Protein AF-A0A9D3UEA6-F1 (afdb_monomer)

Sequence (168 aa):
MWVQDHFKPRPNDIFLASFLKSGTTWLKALIFATVNRTCYGFADHPLLTMGPHYCFPFLDAHLQEKDRSHFDLDRFPSPRLLSMHIPYILLPNSTTDHQSCRFVYIYRDPKDVLVSKWLFLNKLRPKDLPPISIEEAFELFCQRIRLCGPHGPIGLARVLHTASTAIT

Mean predicted aligned error: 9.24 Å

Structure (mmCIF, N/CA/C/O backbone):
data_AF-A0A9D3UEA6-F1
#
_entry.id   AF-A0A9D3UEA6-F1
#
loop_
_atom_site.group_PDB
_atom_site.id
_atom_site.type_symbol
_atom_site.label_atom_id
_atom_site.label_alt_id
_atom_site.label_comp_id
_atom_site.label_asym_id
_atom_site.label_entity_id
_atom_site.label_seq_id
_atom_site.pdbx_PDB_ins_code
_atom_site.Cartn_x
_atom_site.Cartn_y
_atom_site.Cartn_z
_atom_site.occupancy
_atom_site.B_iso_or_equiv
_atom_site.auth_seq_id
_atom_site.auth_comp_id
_atom_site.auth_asym_id
_atom_site.auth_atom_id
_atom_site.pdbx_PDB_model_num
ATOM 1 N N . MET A 1 1 ? -19.486 -6.171 -9.404 1.00 64.50 1 MET A N 1
ATOM 2 C CA . MET A 1 1 ? -18.721 -5.367 -8.410 1.00 64.50 1 MET A CA 1
ATOM 3 C C . MET A 1 1 ? -17.618 -4.676 -9.189 1.00 64.50 1 MET A C 1
ATOM 5 O O . MET A 1 1 ? -16.917 -5.378 -9.894 1.00 64.50 1 MET A O 1
ATOM 9 N N . TRP A 1 2 ? -17.473 -3.343 -9.108 1.00 70.75 2 TRP A N 1
ATOM 10 C CA . TRP A 1 2 ? -16.764 -2.523 -10.117 1.00 70.75 2 TRP A CA 1
ATOM 11 C C . TRP A 1 2 ? -15.445 -3.112 -10.641 1.00 70.75 2 TRP A C 1
ATOM 13 O O . TRP A 1 2 ? -15.252 -3.162 -11.851 1.00 70.75 2 TRP A O 1
ATOM 23 N N . VAL A 1 3 ? -14.590 -3.612 -9.742 1.00 74.94 3 VAL A N 1
ATOM 24 C CA . VAL A 1 3 ? -13.297 -4.218 -10.088 1.00 74.94 3 VAL A CA 1
ATOM 25 C C . VAL A 1 3 ? -13.456 -5.413 -11.038 1.00 74.94 3 VAL A C 1
ATOM 27 O O . VAL A 1 3 ? -12.744 -5.469 -12.026 1.00 74.94 3 VAL A O 1
ATOM 30 N N . GLN A 1 4 ? -14.414 -6.318 -10.821 1.00 75.38 4 GLN A N 1
ATOM 31 C CA . GLN A 1 4 ? -14.660 -7.454 -11.727 1.00 75.38 4 GLN A CA 1
ATOM 32 C C . GLN A 1 4 ? -15.122 -7.016 -13.121 1.00 75.38 4 GLN A C 1
ATOM 34 O O . GLN A 1 4 ? -14.749 -7.637 -14.111 1.00 75.38 4 GLN A O 1
ATOM 39 N N . ASP A 1 5 ? -15.913 -5.946 -13.184 1.00 75.19 5 ASP A N 1
ATOM 40 C CA . ASP A 1 5 ? -16.616 -5.547 -14.404 1.00 75.19 5 ASP A CA 1
ATOM 41 C C . ASP A 1 5 ? -15.797 -4.557 -15.264 1.00 75.19 5 ASP A C 1
ATOM 43 O O . ASP A 1 5 ? -16.001 -4.474 -16.473 1.00 75.19 5 ASP A O 1
ATOM 47 N N . HIS A 1 6 ? -14.872 -3.796 -14.659 1.00 77.75 6 HIS A N 1
ATOM 48 C CA . HIS A 1 6 ? -14.184 -2.673 -15.320 1.00 77.75 6 HIS A CA 1
ATOM 49 C C . HIS A 1 6 ? -12.654 -2.753 -15.285 1.00 77.75 6 HIS A C 1
ATOM 51 O O . HIS A 1 6 ? -12.000 -2.125 -16.120 1.00 77.75 6 HIS A O 1
ATOM 57 N N . PHE A 1 7 ? -12.053 -3.491 -14.345 1.00 82.62 7 PHE A N 1
ATOM 58 C CA . PHE A 1 7 ? -10.596 -3.578 -14.275 1.00 82.62 7 PHE A CA 1
ATOM 59 C C . PHE A 1 7 ? -10.062 -4.500 -15.375 1.00 82.62 7 PHE A C 1
ATOM 61 O O . PHE A 1 7 ? -10.410 -5.677 -15.450 1.00 82.62 7 PHE A O 1
ATOM 68 N N . LYS A 1 8 ? -9.173 -3.962 -16.214 1.00 84.94 8 LYS A N 1
ATOM 69 C CA . LYS A 1 8 ? -8.469 -4.718 -17.252 1.00 84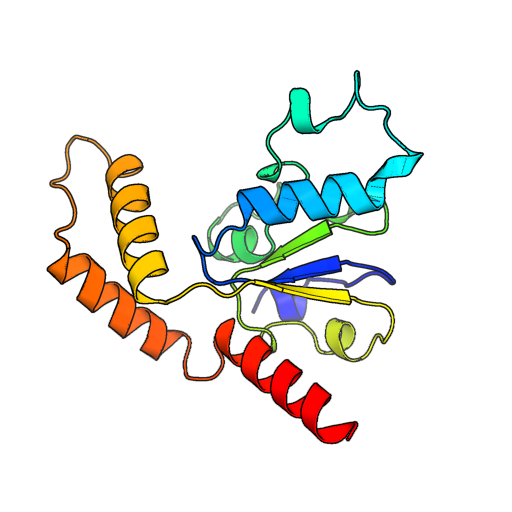.94 8 LYS A CA 1
ATOM 70 C C . LYS A 1 8 ? -7.013 -4.937 -16.824 1.00 84.94 8 LYS A C 1
ATOM 72 O O . LYS A 1 8 ? -6.241 -3.968 -16.830 1.00 84.94 8 LYS A O 1
ATOM 77 N N . PRO A 1 9 ? -6.620 -6.164 -16.439 1.00 84.88 9 PRO A N 1
ATOM 78 C CA . PRO A 1 9 ? -5.227 -6.463 -16.131 1.00 84.88 9 PRO A CA 1
ATOM 79 C C . PRO A 1 9 ? -4.361 -6.352 -17.391 1.00 84.88 9 PRO A C 1
ATOM 81 O O . PRO A 1 9 ? -4.811 -6.656 -18.497 1.00 84.88 9 PRO A O 1
ATOM 84 N N . ARG A 1 10 ? -3.113 -5.913 -17.225 1.00 88.00 10 ARG A N 1
ATOM 85 C CA . ARG A 1 10 ? -2.088 -5.914 -18.275 1.00 88.00 10 ARG A CA 1
ATOM 86 C C . ARG A 1 10 ? -1.050 -6.995 -17.967 1.00 88.00 10 ARG A C 1
ATOM 88 O O . ARG A 1 10 ? -0.796 -7.287 -16.795 1.00 88.00 10 ARG A O 1
ATOM 95 N N . PRO A 1 11 ? -0.395 -7.563 -18.993 1.00 86.25 11 PRO A N 1
ATOM 96 C CA . PRO A 1 11 ? 0.731 -8.453 -18.766 1.00 86.25 11 PRO A CA 1
ATOM 97 C C . PRO A 1 11 ? 1.819 -7.772 -17.929 1.00 86.25 11 PRO A C 1
ATOM 99 O O . PRO A 1 11 ? 2.144 -6.610 -18.162 1.00 86.25 11 PRO A O 1
ATOM 102 N N . ASN A 1 12 ? 2.409 -8.508 -16.985 1.00 88.25 12 ASN A N 1
ATOM 103 C CA . ASN A 1 12 ? 3.414 -8.025 -16.031 1.00 88.25 12 ASN A CA 1
ATOM 104 C C . ASN A 1 12 ? 2.924 -7.035 -14.967 1.00 88.25 12 ASN A C 1
ATOM 106 O O . ASN A 1 12 ? 3.766 -6.508 -14.242 1.00 88.25 12 ASN A O 1
ATOM 110 N N . ASP A 1 13 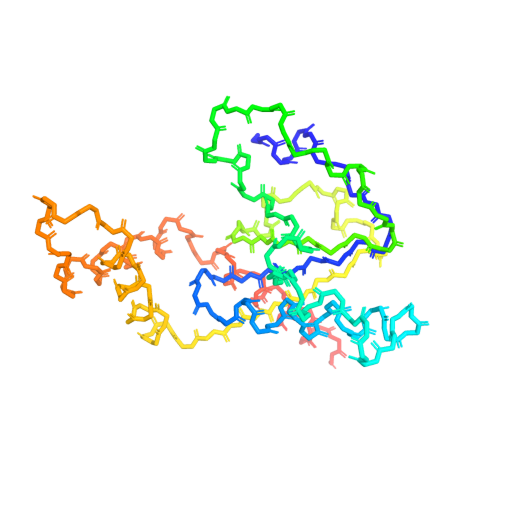? 1.618 -6.806 -14.810 1.00 90.44 13 ASP A N 1
ATOM 111 C CA . ASP A 1 13 ? 1.126 -6.063 -13.648 1.00 90.44 13 ASP A CA 1
ATOM 112 C C . ASP A 1 13 ? 1.571 -6.738 -12.342 1.00 90.44 13 ASP A C 1
ATOM 114 O O . ASP A 1 13 ? 1.539 -7.967 -12.203 1.00 90.44 13 ASP A O 1
ATOM 118 N N . ILE A 1 14 ? 1.991 -5.917 -11.379 1.00 92.00 14 ILE A N 1
ATOM 119 C CA . ILE A 1 14 ? 2.441 -6.361 -10.061 1.00 92.00 14 ILE A CA 1
ATOM 120 C C . ILE A 1 14 ? 1.452 -5.848 -9.022 1.00 92.00 14 ILE A C 1
ATOM 122 O O . ILE A 1 14 ? 1.328 -4.643 -8.801 1.00 92.00 14 ILE A O 1
ATOM 126 N N . PHE A 1 15 ? 0.776 -6.772 -8.351 1.00 90.94 15 PHE A N 1
ATOM 127 C CA . PHE A 1 15 ? -0.210 -6.486 -7.320 1.00 90.94 15 PHE A CA 1
ATOM 128 C C . PHE A 1 15 ? 0.408 -6.656 -5.938 1.00 90.94 15 PHE A C 1
ATOM 130 O O . PHE A 1 15 ? 0.805 -7.755 -5.559 1.00 90.94 15 PHE A O 1
ATOM 137 N N . LEU A 1 16 ? 0.435 -5.584 -5.153 1.00 91.94 16 LEU A N 1
ATOM 138 C CA . LEU A 1 16 ? 0.700 -5.637 -3.724 1.00 91.94 16 LEU A CA 1
ATOM 139 C C . LEU A 1 16 ? -0.619 -5.803 -2.966 1.00 91.94 16 LEU A C 1
ATOM 141 O O . LEU A 1 16 ? -1.372 -4.846 -2.772 1.00 91.94 16 LEU A O 1
ATOM 145 N N . ALA A 1 17 ? -0.867 -7.021 -2.510 1.00 90.12 17 ALA A N 1
ATOM 146 C CA . ALA A 1 17 ? -2.000 -7.369 -1.676 1.00 90.12 17 ALA A CA 1
ATOM 147 C C . ALA A 1 17 ? -1.606 -7.334 -0.197 1.00 90.12 17 ALA A C 1
ATOM 149 O O . ALA A 1 17 ? -0.551 -7.831 0.202 1.00 90.12 17 ALA A O 1
ATOM 150 N N . SER A 1 18 ? -2.452 -6.759 0.649 1.00 87.44 18 SER A N 1
ATOM 151 C CA . SER A 1 18 ? -2.236 -6.827 2.095 1.00 87.44 18 SER A CA 1
ATOM 152 C C . SER A 1 18 ? -3.513 -6.548 2.864 1.00 87.44 18 SER A C 1
ATOM 154 O O . SER A 1 18 ? -4.470 -6.007 2.324 1.00 87.44 18 SER A O 1
ATOM 156 N N . PHE A 1 19 ? -3.499 -6.789 4.170 1.00 83.00 19 PHE A N 1
ATOM 157 C CA . PHE A 1 19 ? -4.429 -6.094 5.056 1.00 83.00 19 PHE A CA 1
ATOM 158 C C . PHE A 1 19 ? -3.910 -4.672 5.351 1.00 83.00 19 PHE A C 1
ATOM 160 O O . PHE A 1 19 ? -2.691 -4.447 5.403 1.00 83.00 19 PHE A O 1
ATOM 167 N N . LEU A 1 20 ? -4.806 -3.699 5.543 1.00 81.94 20 LEU A N 1
ATOM 168 C CA . LEU A 1 20 ? -4.430 -2.315 5.862 1.00 81.94 20 LEU A CA 1
ATOM 169 C C . LEU A 1 20 ? -3.550 -2.269 7.124 1.00 81.94 20 LEU A C 1
ATOM 171 O O . LEU A 1 20 ? -3.852 -2.925 8.111 1.00 81.94 20 LEU A O 1
ATOM 175 N N . LYS A 1 21 ? -2.492 -1.448 7.107 1.00 86.56 21 LYS A N 1
ATOM 176 C CA . LYS A 1 21 ? -1.495 -1.297 8.194 1.00 86.56 21 LYS A CA 1
ATOM 177 C C . LYS A 1 21 ? -0.527 -2.471 8.405 1.00 86.56 21 LYS A C 1
ATOM 179 O O . LYS A 1 21 ? 0.234 -2.460 9.368 1.00 86.56 21 LYS A O 1
ATOM 184 N N . SER A 1 22 ? -0.433 -3.393 7.450 1.00 87.38 22 SER A N 1
ATOM 185 C CA . SER A 1 22 ? 0.551 -4.493 7.490 1.00 87.38 22 SER A CA 1
ATOM 186 C C . SER A 1 22 ? 1.951 -4.115 6.975 1.00 87.38 22 SER A C 1
ATOM 188 O O . SER A 1 22 ? 2.742 -4.997 6.685 1.00 87.38 22 SER A O 1
ATOM 190 N N . GLY A 1 23 ? 2.275 -2.822 6.830 1.00 84.25 23 GLY A N 1
ATOM 191 C CA . GLY A 1 23 ? 3.584 -2.368 6.321 1.00 84.25 23 GLY A CA 1
ATOM 192 C C . GLY A 1 23 ? 3.620 -1.985 4.835 1.00 84.25 23 GLY A C 1
ATOM 193 O O . GLY A 1 23 ? 4.691 -1.920 4.237 1.00 84.25 23 GLY A O 1
ATOM 194 N N . THR A 1 24 ? 2.469 -1.682 4.227 1.00 87.88 24 THR A N 1
ATOM 195 C CA . THR A 1 24 ? 2.375 -1.354 2.793 1.00 87.88 24 THR A CA 1
ATOM 196 C C . THR A 1 24 ? 3.250 -0.198 2.347 1.00 87.88 24 THR A C 1
ATOM 198 O O . THR A 1 24 ? 3.787 -0.263 1.255 1.00 87.88 24 THR A O 1
ATOM 201 N N . THR A 1 25 ? 3.404 0.865 3.137 1.00 90.94 25 THR A N 1
ATOM 202 C CA . THR A 1 25 ? 4.203 2.032 2.725 1.00 90.94 25 THR A CA 1
ATOM 203 C C . THR A 1 25 ? 5.659 1.649 2.472 1.00 90.94 25 THR A C 1
ATOM 205 O O . THR A 1 25 ? 6.227 2.032 1.453 1.00 90.94 25 THR A O 1
ATOM 208 N N . TRP A 1 26 ? 6.232 0.840 3.365 1.00 92.44 26 TRP A N 1
ATOM 209 C CA . TRP A 1 26 ? 7.606 0.367 3.240 1.00 92.44 26 TRP A CA 1
ATOM 210 C C . TRP A 1 26 ? 7.757 -0.596 2.061 1.00 92.44 26 TRP A C 1
ATOM 212 O O . TRP A 1 26 ? 8.631 -0.413 1.219 1.00 92.44 26 TRP A O 1
ATOM 222 N N . LEU A 1 27 ? 6.846 -1.563 1.928 1.00 93.56 27 LEU A N 1
ATOM 223 C CA . LEU A 1 27 ? 6.925 -2.528 0.835 1.00 93.56 27 LEU A CA 1
ATOM 224 C C . LEU A 1 27 ? 6.650 -1.899 -0.545 1.00 93.56 27 LEU A C 1
ATOM 226 O O . LEU A 1 27 ? 7.306 -2.264 -1.515 1.00 93.56 27 LEU A O 1
ATOM 230 N N . LYS A 1 28 ? 5.760 -0.901 -0.639 1.00 92.94 28 LYS A N 1
ATOM 231 C CA . LYS A 1 28 ? 5.572 -0.088 -1.855 1.00 92.94 28 LYS A CA 1
ATOM 232 C C . LYS A 1 28 ? 6.881 0.577 -2.277 1.00 92.94 28 LYS A C 1
ATOM 234 O O . LYS A 1 28 ? 7.257 0.490 -3.441 1.00 92.94 28 LYS A O 1
ATOM 239 N N . ALA A 1 29 ? 7.590 1.199 -1.334 1.00 93.12 29 ALA A N 1
ATOM 240 C CA . ALA A 1 29 ? 8.877 1.835 -1.606 1.00 93.12 29 ALA A CA 1
ATOM 241 C C . ALA A 1 29 ? 9.907 0.825 -2.139 1.00 93.12 29 ALA A C 1
ATOM 243 O O . ALA A 1 29 ? 10.529 1.069 -3.171 1.00 93.12 29 ALA A O 1
ATOM 244 N N . LEU A 1 30 ? 10.032 -0.333 -1.483 1.00 93.88 30 LEU A N 1
ATOM 245 C CA . LEU A 1 30 ? 10.968 -1.383 -1.891 1.00 93.88 30 LEU A CA 1
ATOM 246 C C . LEU A 1 30 ? 10.661 -1.946 -3.279 1.00 93.88 30 LEU A C 1
ATOM 248 O O . LEU A 1 30 ? 11.570 -2.077 -4.098 1.00 93.88 30 LEU A O 1
ATOM 252 N N . ILE A 1 31 ? 9.394 -2.258 -3.562 1.00 94.00 31 ILE A N 1
ATOM 253 C CA . ILE A 1 31 ? 8.993 -2.770 -4.876 1.00 94.00 31 ILE A CA 1
ATOM 254 C C . ILE A 1 31 ? 9.252 -1.705 -5.947 1.00 94.00 31 ILE A C 1
ATOM 256 O O . ILE A 1 31 ? 9.856 -2.023 -6.969 1.00 94.00 31 ILE A O 1
ATOM 260 N N . PHE A 1 32 ? 8.859 -0.447 -5.710 1.00 93.06 32 PHE A N 1
ATOM 261 C CA . PHE A 1 32 ? 9.084 0.640 -6.668 1.00 93.06 32 PHE A CA 1
ATOM 262 C C . PHE A 1 32 ? 10.570 0.812 -6.991 1.00 93.06 32 PHE A C 1
ATOM 264 O O . PHE A 1 32 ? 10.938 0.839 -8.165 1.00 93.06 32 PHE A O 1
ATOM 271 N N . ALA A 1 33 ? 11.413 0.891 -5.958 1.00 93.06 33 ALA A N 1
ATOM 272 C CA . ALA A 1 33 ? 12.853 1.049 -6.115 1.00 93.06 33 ALA A CA 1
ATOM 273 C C . ALA A 1 33 ? 13.478 -0.154 -6.833 1.00 93.06 33 ALA A C 1
ATOM 275 O O . ALA A 1 33 ? 14.333 0.018 -7.691 1.00 93.06 33 ALA A O 1
ATOM 276 N N . THR A 1 34 ? 13.017 -1.373 -6.540 1.00 93.25 34 THR A N 1
ATOM 277 C CA . THR A 1 34 ? 13.537 -2.593 -7.176 1.00 93.25 34 THR A CA 1
ATOM 278 C C . THR A 1 34 ? 13.187 -2.653 -8.660 1.00 93.25 34 THR A C 1
ATOM 280 O O . THR A 1 34 ? 14.051 -2.954 -9.483 1.00 93.25 34 THR A O 1
ATOM 283 N N . VAL A 1 35 ? 11.934 -2.353 -9.013 1.00 92.25 35 VAL A N 1
ATOM 284 C CA . VAL A 1 35 ? 11.450 -2.395 -10.402 1.00 92.25 35 VAL A CA 1
ATOM 285 C C . VAL A 1 35 ? 12.092 -1.295 -11.246 1.00 92.25 35 VAL A C 1
ATOM 287 O O . VAL A 1 35 ? 12.432 -1.537 -12.398 1.00 92.25 35 VAL A O 1
ATOM 290 N N . ASN A 1 36 ? 12.320 -0.115 -10.665 1.00 91.62 36 ASN A N 1
ATOM 291 C CA . ASN A 1 36 ? 12.858 1.046 -11.377 1.00 91.62 36 ASN A CA 1
ATOM 292 C C . ASN A 1 36 ? 14.350 1.304 -11.109 1.00 91.62 36 ASN A C 1
ATOM 294 O O . ASN A 1 36 ? 14.850 2.384 -11.423 1.00 91.62 36 ASN A O 1
ATOM 298 N N . ARG A 1 37 ? 15.084 0.327 -10.559 1.00 91.50 37 ARG A N 1
ATOM 299 C CA . ARG A 1 37 ? 16.496 0.482 -10.149 1.00 91.50 37 ARG A CA 1
ATOM 300 C C . ARG A 1 37 ? 17.446 0.895 -11.277 1.00 91.50 37 ARG A C 1
ATOM 302 O O . ARG A 1 37 ? 18.512 1.428 -11.011 1.00 91.50 37 ARG A O 1
ATOM 309 N N . THR A 1 38 ? 17.090 0.592 -12.526 1.00 92.75 38 THR A N 1
ATOM 310 C CA . THR A 1 38 ? 17.856 0.976 -13.723 1.00 92.75 38 THR A CA 1
ATOM 311 C C . THR A 1 38 ? 17.344 2.266 -14.361 1.00 92.75 38 THR A C 1
ATOM 313 O O . THR A 1 38 ? 17.999 2.800 -15.247 1.00 92.75 38 THR A O 1
ATOM 316 N N . CYS A 1 39 ? 16.170 2.746 -13.946 1.00 90.25 39 CYS A N 1
ATOM 317 C CA . CYS A 1 39 ? 15.520 3.932 -14.499 1.00 90.25 39 CYS A CA 1
ATOM 318 C C . CYS A 1 39 ? 15.895 5.202 -13.729 1.00 90.25 39 CYS A C 1
ATOM 320 O O . CYS A 1 39 ? 15.913 6.281 -14.311 1.00 90.25 39 CYS A O 1
ATOM 322 N N . TYR A 1 40 ? 16.182 5.077 -12.429 1.00 91.19 40 TYR A N 1
ATOM 323 C CA . TYR A 1 40 ? 16.493 6.204 -11.552 1.00 91.19 40 TYR A CA 1
ATOM 324 C C . TYR A 1 40 ? 17.787 5.958 -10.777 1.00 91.19 40 TYR A C 1
ATOM 326 O O . TYR A 1 40 ? 17.992 4.879 -10.220 1.00 91.19 40 TYR A O 1
ATOM 334 N N . GLY A 1 41 ? 18.641 6.980 -10.706 1.00 90.62 41 GLY A N 1
ATOM 335 C CA . GLY A 1 41 ? 19.783 7.002 -9.793 1.00 90.62 41 GLY A CA 1
ATOM 336 C C . GLY A 1 41 ? 19.357 7.296 -8.352 1.00 90.62 41 GLY A C 1
ATOM 337 O O . GLY A 1 41 ? 18.229 7.713 -8.098 1.00 90.62 41 GLY A O 1
ATOM 338 N N . PHE A 1 42 ? 20.273 7.118 -7.397 1.00 88.56 42 PHE A N 1
ATOM 339 C CA . PHE A 1 42 ? 19.991 7.373 -5.978 1.00 88.56 42 PHE A CA 1
ATOM 340 C C . PHE A 1 42 ? 19.650 8.839 -5.675 1.00 88.56 42 PHE A C 1
ATOM 342 O O . PHE A 1 42 ? 18.790 9.079 -4.837 1.00 88.56 42 PHE A O 1
ATOM 349 N N . ALA A 1 43 ? 20.305 9.799 -6.337 1.00 90.62 43 ALA A N 1
ATOM 350 C CA . ALA A 1 43 ? 20.126 11.229 -6.068 1.00 90.62 43 ALA A CA 1
ATOM 351 C C . ALA A 1 43 ? 18.784 11.783 -6.581 1.00 90.62 43 ALA A C 1
ATOM 353 O O . ALA A 1 43 ? 18.198 12.650 -5.941 1.00 90.62 43 ALA A O 1
ATOM 354 N N . ASP A 1 44 ? 18.270 11.224 -7.680 1.00 89.56 44 ASP A N 1
ATOM 355 C CA . ASP A 1 44 ? 17.082 11.727 -8.385 1.00 89.56 44 ASP A CA 1
ATOM 356 C C . ASP A 1 44 ? 15.891 10.763 -8.271 1.00 89.56 44 ASP A C 1
ATOM 358 O O . ASP A 1 44 ? 14.978 10.749 -9.100 1.00 89.56 44 ASP A O 1
ATOM 362 N N . HIS A 1 45 ? 15.908 9.894 -7.257 1.00 91.56 45 HIS A N 1
ATOM 363 C CA . HIS A 1 45 ? 14.899 8.855 -7.120 1.00 91.56 45 HIS A CA 1
ATOM 364 C C . HIS A 1 45 ? 13.535 9.456 -6.723 1.00 91.56 45 HIS A C 1
ATOM 366 O O . HIS A 1 45 ? 13.456 10.147 -5.704 1.00 91.56 45 HIS A O 1
ATOM 372 N N . PRO A 1 46 ? 12.423 9.129 -7.417 1.00 90.62 46 PRO A N 1
ATOM 373 C CA . PRO A 1 46 ? 11.105 9.719 -7.144 1.00 90.62 46 PRO A CA 1
ATOM 374 C C . PRO A 1 46 ? 10.614 9.576 -5.697 1.00 90.62 46 PRO A C 1
ATOM 376 O O . PRO A 1 46 ? 9.866 10.414 -5.208 1.00 90.62 46 PRO A O 1
ATOM 379 N N . LEU A 1 47 ? 11.057 8.537 -4.983 1.00 91.62 47 LEU A N 1
ATOM 380 C CA . LEU A 1 47 ? 10.706 8.327 -3.570 1.00 91.62 47 LEU A CA 1
ATOM 381 C C . LEU A 1 47 ? 11.304 9.364 -2.602 1.00 91.62 47 LEU A C 1
ATOM 383 O O . LEU A 1 47 ? 10.914 9.381 -1.437 1.00 91.62 47 LEU A O 1
ATOM 387 N N . LEU A 1 48 ? 12.246 10.198 -3.054 1.00 91.06 48 LEU A N 1
ATOM 388 C CA . LEU A 1 48 ? 12.800 11.298 -2.258 1.00 91.06 48 LEU A CA 1
ATOM 389 C C . LEU A 1 48 ? 11.865 12.512 -2.221 1.00 91.06 48 LEU A C 1
ATOM 391 O O . LEU A 1 48 ? 11.866 13.256 -1.244 1.00 91.06 48 LEU A O 1
ATOM 395 N N . THR A 1 49 ? 11.061 12.707 -3.268 1.00 89.38 49 THR A N 1
ATOM 396 C CA . THR A 1 49 ? 10.163 13.863 -3.416 1.00 89.38 49 THR A CA 1
ATOM 397 C C . THR A 1 49 ? 8.690 13.480 -3.300 1.00 89.38 49 THR A C 1
ATOM 399 O O . THR A 1 49 ? 7.876 14.282 -2.843 1.00 89.38 49 THR A O 1
ATOM 402 N N . MET A 1 50 ? 8.331 12.249 -3.672 1.00 88.12 50 MET A N 1
ATOM 403 C CA . MET A 1 50 ? 6.963 11.744 -3.665 1.00 88.12 50 MET A CA 1
ATOM 404 C C . MET A 1 50 ? 6.815 10.542 -2.735 1.00 88.12 50 MET A C 1
ATOM 406 O O . MET A 1 50 ? 7.625 9.618 -2.715 1.00 88.12 50 MET A O 1
ATOM 410 N N . GLY A 1 51 ? 5.713 10.513 -1.984 1.00 85.50 51 GLY A N 1
ATOM 411 C CA . GLY A 1 51 ? 5.386 9.366 -1.144 1.00 85.50 51 GLY A CA 1
ATOM 412 C C . GLY A 1 51 ? 5.125 8.095 -1.977 1.00 85.50 51 GLY A C 1
ATOM 413 O O . GLY A 1 51 ? 4.473 8.183 -3.021 1.00 85.50 51 GLY A O 1
ATOM 414 N N . PRO A 1 52 ? 5.487 6.889 -1.486 1.00 86.56 52 PRO A N 1
ATOM 415 C CA . PRO A 1 52 ? 5.275 5.619 -2.200 1.00 86.56 52 PRO A CA 1
ATOM 416 C C . PRO A 1 52 ? 3.814 5.334 -2.582 1.00 86.56 52 PRO A C 1
ATOM 418 O O . PRO A 1 52 ? 3.529 4.488 -3.425 1.00 86.56 52 PRO A O 1
ATOM 421 N N . HIS A 1 53 ? 2.868 6.017 -1.934 1.00 83.56 53 HIS A N 1
ATOM 422 C CA . HIS A 1 53 ? 1.441 5.915 -2.214 1.00 83.56 53 HIS A CA 1
ATOM 423 C C . HIS A 1 53 ? 1.053 6.504 -3.576 1.00 83.56 53 HIS A C 1
ATOM 425 O O . HIS A 1 53 ? 0.125 5.986 -4.183 1.00 83.56 53 HIS A O 1
ATOM 431 N N . TYR A 1 54 ? 1.769 7.518 -4.071 1.00 83.06 54 TYR A N 1
ATOM 432 C CA . TYR A 1 54 ? 1.498 8.120 -5.382 1.00 83.06 54 TYR A CA 1
ATOM 433 C C . TYR A 1 54 ? 1.991 7.246 -6.538 1.00 83.06 54 TYR A C 1
ATOM 435 O O . TYR A 1 54 ? 1.415 7.257 -7.619 1.00 83.06 54 TYR A O 1
ATOM 443 N N . CYS A 1 55 ? 3.026 6.442 -6.294 1.00 82.00 55 CYS A N 1
ATOM 444 C CA . CYS A 1 55 ? 3.572 5.506 -7.274 1.00 82.00 55 CYS A CA 1
ATOM 445 C C . CYS A 1 55 ? 2.778 4.189 -7.365 1.00 82.00 55 CYS A C 1
ATOM 447 O O . CYS A 1 55 ? 3.031 3.387 -8.257 1.00 82.00 55 CYS A O 1
ATOM 449 N N . PHE A 1 56 ? 1.859 3.953 -6.423 1.00 84.25 56 PHE A N 1
ATOM 450 C CA . PHE A 1 56 ? 1.046 2.742 -6.317 1.00 84.25 56 PHE A CA 1
ATOM 451 C C . PHE A 1 56 ? -0.436 3.110 -6.250 1.00 84.25 56 PHE A C 1
ATOM 453 O O . PHE A 1 56 ? -0.962 3.254 -5.132 1.00 84.25 56 PHE A O 1
ATOM 460 N N . PRO A 1 57 ? -1.128 3.223 -7.398 1.00 84.38 57 PRO A N 1
ATOM 461 C CA . PRO A 1 57 ? -2.575 3.351 -7.404 1.00 84.38 57 PRO A CA 1
ATOM 462 C C . PRO A 1 57 ? -3.222 2.243 -6.563 1.00 84.38 57 PRO A C 1
ATOM 464 O O . PRO A 1 57 ? -2.775 1.088 -6.516 1.00 84.38 57 PRO A O 1
ATOM 467 N N . PHE A 1 58 ? -4.254 2.638 -5.826 1.00 82.94 58 PHE A N 1
ATOM 468 C CA . PHE A 1 58 ? -4.957 1.768 -4.899 1.00 82.94 58 PHE A CA 1
ATOM 469 C C . PHE A 1 58 ? -6.270 1.317 -5.533 1.00 82.94 58 PHE A C 1
ATOM 471 O O . PHE A 1 58 ? -7.156 2.132 -5.783 1.00 82.94 58 PHE A O 1
ATOM 478 N N . LEU A 1 59 ? -6.385 0.020 -5.816 1.00 79.31 59 LEU A N 1
ATOM 479 C CA . LEU A 1 59 ? -7.517 -0.537 -6.553 1.00 79.31 59 LEU A CA 1
ATOM 480 C C . LEU A 1 59 ? -8.832 -0.337 -5.786 1.00 79.31 59 LEU A C 1
ATOM 482 O O . LEU A 1 59 ? -9.855 -0.002 -6.379 1.00 79.31 59 LEU A O 1
ATOM 486 N N . ASP A 1 60 ? -8.782 -0.432 -4.457 1.00 72.25 60 ASP A N 1
ATOM 487 C CA . ASP A 1 60 ? -9.962 -0.284 -3.609 1.00 72.25 60 ASP A CA 1
ATOM 488 C C . ASP A 1 60 ? -10.443 1.173 -3.470 1.00 72.25 60 ASP A C 1
ATOM 490 O O . ASP A 1 60 ? -11.526 1.387 -2.927 1.00 72.25 60 ASP A O 1
ATOM 494 N N . ALA A 1 61 ? -9.692 2.178 -3.949 1.00 64.12 61 ALA A N 1
ATOM 495 C CA . ALA A 1 61 ? -10.141 3.579 -3.917 1.00 64.12 61 ALA A CA 1
ATOM 496 C C . ALA A 1 61 ? -11.488 3.757 -4.649 1.00 64.12 61 ALA A C 1
ATOM 498 O O . ALA A 1 61 ? -12.373 4.469 -4.179 1.00 64.12 61 ALA A O 1
ATOM 499 N N . HIS A 1 62 ? -11.703 2.982 -5.717 1.00 59.31 62 HIS A N 1
ATOM 500 C CA . HIS A 1 62 ? -12.940 2.962 -6.505 1.00 59.31 62 HIS A CA 1
ATOM 501 C C . HIS A 1 62 ? -14.145 2.385 -5.746 1.00 59.31 62 HIS A C 1
ATOM 503 O O . HIS A 1 62 ? -15.284 2.546 -6.179 1.00 59.31 62 HIS A O 1
ATOM 509 N N . LEU A 1 63 ? -13.915 1.689 -4.627 1.00 57.75 63 LEU A N 1
ATOM 510 C CA . LEU A 1 63 ? -14.981 1.185 -3.759 1.00 57.75 63 LEU A CA 1
ATOM 511 C C . LEU A 1 63 ? -15.410 2.219 -2.708 1.00 57.75 63 LEU A C 1
ATOM 513 O O . LEU A 1 63 ? -16.472 2.051 -2.111 1.00 57.75 63 LEU A O 1
ATOM 517 N N . GLN A 1 64 ? -14.593 3.249 -2.454 1.00 50.94 64 GLN A N 1
ATOM 518 C CA . GLN A 1 64 ? -14.840 4.243 -1.404 1.00 50.94 64 GLN A CA 1
ATOM 519 C C . GLN A 1 64 ? -15.307 5.600 -1.939 1.00 50.94 64 GLN A C 1
ATOM 521 O O . GLN A 1 64 ? -16.083 6.270 -1.258 1.00 50.94 64 GLN A O 1
ATOM 526 N N . GLU A 1 65 ? -14.901 5.997 -3.146 1.00 48.16 65 GLU A N 1
ATOM 527 C CA . GLU A 1 65 ? -15.264 7.300 -3.709 1.00 48.16 65 GLU A CA 1
ATOM 528 C C . GLU A 1 65 ? -16.428 7.203 -4.707 1.00 48.16 65 GLU A C 1
ATOM 530 O O . GLU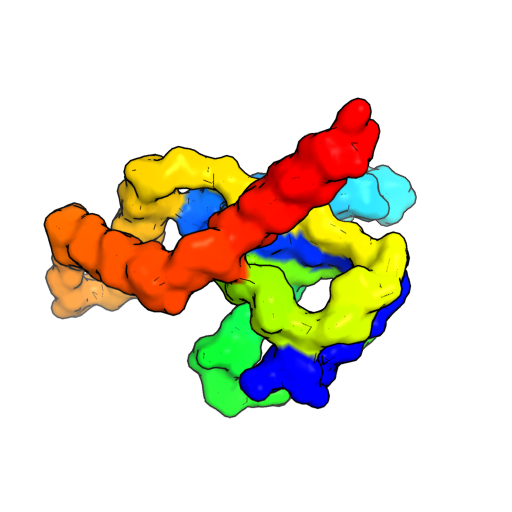 A 1 65 ? -16.445 6.386 -5.627 1.00 48.16 65 GLU A O 1
ATOM 535 N N . LYS A 1 66 ? -17.425 8.085 -4.538 1.00 43.53 66 LYS A N 1
ATOM 536 C CA . LYS A 1 66 ? -18.486 8.335 -5.533 1.00 43.53 66 LYS A CA 1
ATOM 537 C C . LYS A 1 66 ? -17.950 9.016 -6.799 1.00 43.53 66 LYS A C 1
ATOM 539 O O . LYS A 1 66 ? -18.684 9.096 -7.783 1.00 43.53 66 LYS A O 1
ATOM 544 N N . ASP A 1 67 ? -16.708 9.495 -6.777 1.00 42.84 67 ASP A N 1
ATOM 545 C CA . ASP A 1 67 ? -16.086 10.201 -7.887 1.00 42.84 67 ASP A CA 1
ATOM 546 C C . ASP A 1 67 ? -15.298 9.229 -8.775 1.00 42.84 67 ASP A C 1
ATOM 548 O O . ASP A 1 67 ? -14.164 8.838 -8.513 1.00 42.84 67 ASP A O 1
ATOM 552 N N . ARG A 1 68 ? -15.969 8.771 -9.830 1.00 51.56 68 ARG A N 1
ATOM 553 C CA . ARG A 1 68 ? -15.495 7.739 -10.764 1.00 51.56 68 ARG A CA 1
ATOM 554 C C . ARG A 1 68 ? -14.525 8.287 -11.821 1.00 51.56 68 ARG A C 1
ATOM 556 O O . ARG A 1 68 ? -14.232 7.583 -12.783 1.00 51.56 68 ARG A O 1
ATOM 563 N N . SER A 1 69 ? -14.097 9.544 -11.695 1.00 42.69 69 SER A N 1
ATOM 564 C CA . SER A 1 69 ? -13.512 10.314 -12.799 1.00 42.69 69 SER A CA 1
ATOM 565 C C . SER A 1 69 ? -11.985 10.477 -12.751 1.00 42.69 69 SER A C 1
ATOM 567 O O . SER A 1 69 ? -11.401 10.898 -13.747 1.00 42.69 69 SER A O 1
ATOM 569 N N . HIS A 1 70 ? -11.309 10.115 -11.650 1.00 47.69 70 HIS A N 1
ATOM 570 C CA . HIS A 1 70 ? -9.932 10.579 -11.410 1.00 47.69 70 HIS A CA 1
ATOM 571 C C . HIS A 1 70 ? -8.807 9.531 -11.397 1.00 47.69 70 HIS A C 1
ATOM 573 O O . HIS A 1 70 ? -7.639 9.923 -11.440 1.00 47.69 70 HIS A O 1
ATOM 579 N N . PHE A 1 71 ? -9.093 8.226 -11.399 1.00 61.19 71 PHE A N 1
ATOM 580 C CA . PHE A 1 71 ? -8.042 7.198 -11.405 1.00 61.19 71 PHE A CA 1
ATOM 581 C C . PHE A 1 71 ? -7.930 6.492 -12.754 1.00 61.19 71 PHE A C 1
ATOM 583 O O . PHE A 1 71 ? -8.304 5.334 -12.925 1.00 61.19 71 PHE A O 1
ATOM 590 N N . ASP A 1 72 ? -7.354 7.203 -13.720 1.00 72.00 72 ASP A N 1
ATOM 591 C CA . ASP A 1 72 ? -6.945 6.602 -14.982 1.00 72.00 72 ASP A CA 1
ATOM 592 C C . ASP A 1 72 ? -5.703 5.717 -14.764 1.00 72.00 72 ASP A C 1
ATOM 594 O O . ASP A 1 72 ? -4.552 6.165 -14.819 1.00 72.00 72 ASP A O 1
ATOM 598 N N . LEU A 1 73 ? -5.956 4.435 -14.476 1.00 77.75 73 LEU A N 1
ATOM 599 C CA . LEU A 1 73 ? -4.929 3.397 -14.368 1.00 77.75 73 LEU A CA 1
ATOM 600 C C . LEU A 1 73 ? -4.138 3.228 -15.670 1.00 77.75 73 LEU A C 1
ATOM 602 O O . LEU A 1 73 ? -3.061 2.619 -15.640 1.00 77.75 73 LEU A O 1
ATOM 606 N N . ASP A 1 74 ? -4.641 3.740 -16.799 1.00 79.56 74 ASP A N 1
ATOM 607 C CA . ASP A 1 74 ? -3.962 3.621 -18.076 1.00 79.56 74 ASP A CA 1
ATOM 608 C C . ASP A 1 74 ? -2.790 4.591 -18.236 1.00 79.56 74 ASP A C 1
ATOM 610 O O . ASP A 1 74 ? -1.878 4.286 -19.011 1.00 79.56 74 ASP A O 1
ATOM 614 N N . ARG A 1 75 ? -2.736 5.664 -17.432 1.00 83.81 75 ARG A N 1
ATOM 615 C CA . ARG A 1 75 ? -1.619 6.632 -17.400 1.00 83.81 75 ARG A CA 1
ATOM 616 C C . ARG A 1 75 ? -0.324 6.051 -16.841 1.00 83.81 75 ARG A C 1
ATOM 618 O O . ARG A 1 75 ? 0.742 6.620 -17.067 1.00 83.81 75 ARG A O 1
ATOM 625 N N . PHE A 1 76 ? -0.398 4.954 -16.089 1.00 84.75 76 PHE A N 1
ATOM 626 C CA . PHE A 1 76 ? 0.785 4.342 -15.494 1.00 84.75 76 PHE A CA 1
ATOM 627 C C . PHE A 1 76 ? 1.543 3.493 -16.528 1.00 84.75 76 PHE A C 1
ATOM 629 O O . PHE A 1 76 ? 0.920 2.694 -17.245 1.00 84.75 76 PHE A O 1
ATOM 636 N N . PRO A 1 77 ? 2.884 3.624 -16.598 1.00 86.19 77 PRO A N 1
ATOM 637 C CA . PRO A 1 77 ? 3.700 2.802 -17.479 1.00 86.19 77 PRO A CA 1
ATOM 638 C C . PRO A 1 77 ? 3.663 1.334 -17.039 1.00 86.19 77 PRO A C 1
ATOM 640 O O . PRO A 1 77 ? 3.425 1.020 -15.872 1.00 86.19 77 PRO A O 1
ATOM 643 N N . SER A 1 78 ? 3.900 0.427 -17.987 1.00 86.81 78 SER A N 1
ATOM 644 C CA . SER A 1 78 ? 4.013 -1.004 -17.690 1.00 86.81 78 SER A CA 1
ATOM 645 C C . SER A 1 78 ? 5.458 -1.356 -17.294 1.00 86.81 78 SER A C 1
ATOM 647 O O . SER A 1 78 ? 6.378 -0.839 -17.929 1.00 86.81 78 SER A O 1
ATOM 649 N N . PRO A 1 79 ? 5.684 -2.249 -16.310 1.00 89.88 79 PRO A N 1
ATOM 650 C CA . PRO A 1 79 ? 4.674 -2.935 -15.498 1.00 89.88 79 PRO A CA 1
ATOM 651 C C . PRO A 1 79 ? 3.997 -1.994 -14.491 1.00 89.88 79 PRO A C 1
ATOM 653 O O . PRO A 1 79 ? 4.675 -1.229 -13.802 1.00 89.88 79 PRO A O 1
ATOM 656 N N . ARG A 1 80 ? 2.663 -2.068 -14.368 1.00 91.25 80 ARG A N 1
ATOM 657 C CA . ARG A 1 80 ? 1.949 -1.239 -13.388 1.00 91.25 80 ARG A CA 1
ATOM 658 C C . ARG A 1 80 ? 2.129 -1.824 -11.996 1.00 91.25 80 ARG A C 1
ATOM 660 O O . ARG A 1 80 ? 2.006 -3.032 -11.790 1.00 91.25 80 ARG A O 1
ATOM 667 N N . LEU A 1 81 ? 2.381 -0.944 -11.034 1.00 92.38 81 LEU A N 1
ATOM 668 C CA . LEU A 1 81 ? 2.492 -1.296 -9.626 1.00 92.38 81 LEU A CA 1
ATOM 669 C C . LEU A 1 81 ? 1.179 -0.954 -8.926 1.00 92.38 81 LEU A C 1
ATOM 671 O O . LEU A 1 81 ? 0.880 0.208 -8.671 1.00 92.38 81 LEU A O 1
ATOM 675 N N . LEU A 1 82 ? 0.366 -1.965 -8.647 1.00 90.56 82 LEU A N 1
ATOM 676 C CA . LEU A 1 82 ? -0.980 -1.805 -8.103 1.00 90.56 82 LEU A CA 1
ATOM 677 C C . LEU A 1 82 ? -1.000 -2.241 -6.640 1.00 90.56 82 LEU A C 1
ATOM 679 O O . LEU A 1 82 ? -0.245 -3.119 -6.231 1.00 90.56 82 LEU A O 1
ATOM 683 N N . SER A 1 83 ? -1.864 -1.640 -5.825 1.00 89.56 83 SER A N 1
ATOM 684 C CA . SER A 1 83 ? -2.061 -2.073 -4.436 1.00 89.56 83 SER A CA 1
ATOM 685 C C . SER A 1 83 ? -3.523 -2.331 -4.122 1.00 89.56 83 SER A C 1
ATOM 687 O O . SER A 1 83 ? -4.388 -1.612 -4.617 1.00 89.56 83 SER A O 1
ATOM 689 N N . MET A 1 84 ? -3.791 -3.338 -3.292 1.00 87.19 84 MET A N 1
ATOM 690 C CA . MET A 1 84 ? -5.149 -3.740 -2.934 1.00 87.19 84 MET A CA 1
ATOM 691 C C . MET A 1 84 ? -5.248 -4.262 -1.496 1.00 87.19 84 MET A C 1
ATOM 693 O O . MET A 1 84 ? -4.325 -4.904 -0.982 1.00 87.19 84 MET A O 1
ATOM 697 N N . HIS A 1 85 ? -6.384 -3.999 -0.851 1.00 84.56 85 HIS A N 1
ATOM 698 C CA . HIS A 1 85 ? -6.808 -4.661 0.388 1.00 84.56 85 HIS A CA 1
ATOM 699 C C . HIS A 1 85 ? -8.044 -5.544 0.183 1.00 84.56 85 HIS A C 1
ATOM 701 O O . HIS A 1 85 ? -8.458 -6.235 1.122 1.00 84.56 85 HIS A O 1
ATOM 707 N N . ILE A 1 86 ? -8.617 -5.555 -1.024 1.00 78.81 86 ILE A N 1
ATOM 708 C CA . ILE A 1 86 ? -9.702 -6.467 -1.372 1.00 78.81 86 ILE A CA 1
ATOM 709 C C . ILE A 1 86 ? -9.213 -7.925 -1.425 1.00 78.81 86 ILE A C 1
ATOM 711 O O . ILE A 1 86 ? -8.054 -8.198 -1.752 1.00 78.81 86 ILE A O 1
ATOM 715 N N . PRO A 1 87 ? -10.097 -8.880 -1.098 1.00 77.44 87 PRO A N 1
ATOM 716 C CA . PRO A 1 87 ? -9.861 -10.298 -1.322 1.00 77.44 87 PRO A CA 1
ATOM 717 C C . PRO A 1 87 ? -9.484 -10.626 -2.770 1.00 77.44 87 PRO A C 1
ATOM 719 O O . PRO A 1 87 ? -10.047 -10.071 -3.708 1.00 77.44 87 PRO A O 1
ATOM 722 N N . TYR A 1 88 ? -8.616 -11.620 -2.949 1.00 78.19 88 TYR A N 1
ATOM 723 C CA . TYR A 1 88 ? -8.214 -12.115 -4.270 1.00 78.19 88 TYR A CA 1
ATOM 724 C C . TYR A 1 88 ? -9.386 -12.585 -5.137 1.00 78.19 88 TYR A C 1
ATOM 726 O O . TYR A 1 88 ? -9.420 -12.310 -6.328 1.00 78.19 88 TYR A O 1
ATOM 734 N N . ILE A 1 89 ? -10.376 -13.241 -4.524 1.00 78.38 89 ILE A N 1
ATOM 735 C CA . ILE A 1 89 ? -11.576 -13.754 -5.206 1.00 78.38 89 ILE A CA 1
ATOM 736 C C . ILE A 1 89 ? -12.432 -12.648 -5.843 1.00 78.38 89 ILE A C 1
ATOM 738 O O . ILE A 1 89 ? -13.305 -12.913 -6.663 1.00 78.38 89 ILE A O 1
ATOM 742 N N . LEU A 1 90 ? -12.196 -11.395 -5.450 1.00 79.88 90 LEU A N 1
ATOM 743 C CA . LEU A 1 90 ? -12.879 -10.231 -5.993 1.00 79.88 90 LEU A CA 1
ATOM 744 C C . LEU A 1 90 ? -12.168 -9.649 -7.225 1.00 79.88 90 LEU A C 1
ATOM 746 O O . LEU A 1 90 ? -12.648 -8.674 -7.798 1.00 79.88 90 LEU A O 1
ATOM 750 N N . LEU A 1 91 ? -11.043 -10.218 -7.654 1.00 80.88 91 LEU A N 1
ATOM 751 C CA . LEU A 1 91 ? -10.414 -9.844 -8.917 1.00 80.88 91 LEU A CA 1
ATOM 752 C C . LEU A 1 91 ? -11.116 -10.521 -10.106 1.00 80.88 91 LEU A C 1
ATOM 754 O O . LEU A 1 91 ? -11.678 -11.605 -9.946 1.00 80.88 91 LEU A O 1
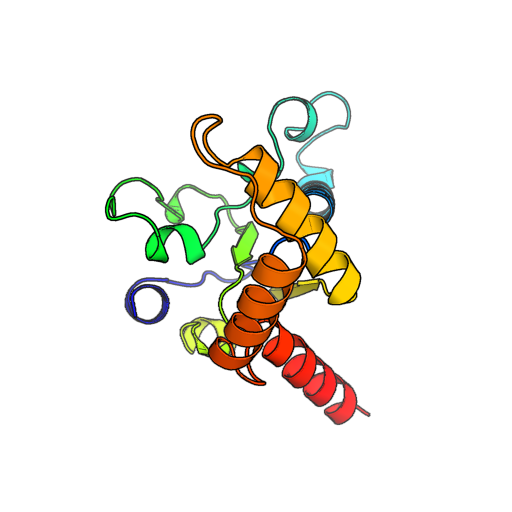ATOM 758 N N . PRO A 1 92 ? -11.092 -9.910 -11.306 1.00 81.38 92 PRO A N 1
ATOM 759 C CA . PRO A 1 92 ? -11.522 -10.582 -12.527 1.00 81.38 92 PRO A CA 1
ATOM 760 C C . PRO A 1 92 ? -10.713 -11.859 -12.762 1.00 81.38 92 PRO A C 1
ATOM 762 O O . PRO A 1 92 ? -9.488 -11.827 -12.617 1.00 81.38 92 PRO A O 1
ATOM 765 N N . ASN A 1 93 ? -11.368 -12.925 -13.232 1.00 79.19 93 ASN A N 1
ATOM 766 C CA . ASN A 1 93 ? -10.707 -14.185 -13.604 1.00 79.19 93 ASN A CA 1
ATOM 767 C C . ASN A 1 93 ? -9.585 -13.971 -14.631 1.00 79.19 93 ASN A C 1
ATOM 769 O O . ASN A 1 93 ? -8.544 -14.605 -14.553 1.00 79.19 93 ASN A O 1
ATOM 773 N N . SER A 1 94 ? -9.706 -12.984 -15.525 1.00 74.75 94 SER A N 1
ATOM 774 C CA . SER A 1 94 ? -8.614 -12.631 -16.442 1.00 74.75 94 SER A CA 1
ATOM 775 C C . SER A 1 94 ? -7.309 -12.301 -15.705 1.00 74.75 94 SER A C 1
ATOM 777 O O . SER A 1 94 ? -6.229 -12.646 -16.167 1.00 74.75 94 SER A O 1
ATOM 779 N N . THR A 1 95 ? -7.376 -11.709 -14.511 1.00 73.00 95 THR A N 1
ATOM 780 C CA . THR A 1 95 ? -6.187 -11.389 -13.700 1.00 73.00 95 THR A CA 1
ATOM 781 C C . THR A 1 95 ? -5.504 -12.651 -13.171 1.00 73.00 95 THR A C 1
ATOM 783 O O . THR A 1 95 ? -4.292 -12.651 -12.961 1.00 73.00 95 THR A O 1
ATOM 786 N N . THR A 1 96 ? -6.279 -13.712 -12.944 1.00 67.94 96 THR A N 1
ATOM 787 C CA . THR A 1 96 ? -5.807 -14.996 -12.413 1.00 67.94 96 THR A CA 1
ATOM 788 C C . THR A 1 96 ? -5.375 -15.951 -13.522 1.00 67.94 96 THR A C 1
ATOM 790 O O . THR A 1 96 ? -4.421 -16.701 -13.341 1.00 67.94 96 THR A O 1
ATOM 793 N N . ASP A 1 97 ? -6.029 -15.873 -14.680 1.00 67.50 97 ASP A N 1
ATOM 794 C CA . ASP A 1 97 ? -5.781 -16.731 -15.841 1.00 67.50 97 ASP A CA 1
ATOM 795 C C . ASP A 1 97 ? -4.536 -16.284 -16.625 1.00 67.50 97 ASP A C 1
ATOM 797 O O . ASP A 1 97 ? -3.836 -17.093 -17.238 1.00 67.50 97 ASP A O 1
ATOM 801 N N . HIS A 1 98 ? -4.204 -14.989 -16.584 1.00 61.59 98 HIS A N 1
ATOM 802 C CA . HIS A 1 98 ? -2.967 -14.478 -17.163 1.00 61.59 98 HIS A CA 1
ATOM 803 C C . HIS A 1 98 ? -1.755 -14.835 -16.282 1.00 61.59 98 HIS A C 1
ATOM 805 O O . HIS A 1 98 ? -1.431 -14.113 -15.337 1.00 61.59 98 HIS A O 1
ATOM 811 N N . GLN A 1 99 ? -1.000 -15.874 -16.671 1.00 64.06 99 GLN A N 1
ATOM 812 C CA . GLN A 1 99 ? 0.281 -16.288 -16.050 1.00 64.06 99 GLN A CA 1
ATOM 813 C C . GLN A 1 99 ? 1.348 -15.172 -15.957 1.00 64.06 99 GLN A C 1
ATOM 815 O O . GLN A 1 99 ? 2.382 -15.346 -15.318 1.00 64.06 99 GLN A O 1
ATOM 820 N N . SER A 1 100 ? 1.127 -14.019 -16.591 1.00 78.75 100 SER A N 1
ATOM 821 C CA . SER A 1 100 ? 2.048 -12.882 -16.590 1.00 78.75 100 SER A CA 1
ATOM 822 C C . SER A 1 100 ? 1.885 -11.914 -15.411 1.00 78.75 100 SER A C 1
ATOM 824 O O . SER A 1 100 ? 2.777 -11.093 -15.196 1.00 78.75 100 SER A O 1
ATOM 826 N N . CYS A 1 101 ? 0.760 -11.935 -14.687 1.00 86.25 101 CYS A N 1
ATOM 827 C CA . CYS A 1 101 ? 0.558 -11.052 -13.531 1.00 86.25 101 CYS A CA 1
ATOM 828 C C . CYS A 1 101 ? 1.282 -11.606 -12.298 1.00 86.25 101 CYS A C 1
ATOM 830 O O . CYS A 1 101 ? 1.332 -12.815 -12.083 1.00 86.25 101 CYS A O 1
ATOM 832 N N . ARG A 1 102 ? 1.833 -10.725 -11.460 1.00 89.44 102 ARG A N 1
ATOM 833 C CA . ARG A 1 102 ? 2.584 -11.117 -10.257 1.00 89.44 102 ARG A CA 1
ATOM 834 C C . ARG A 1 102 ? 1.895 -10.582 -9.016 1.00 89.44 102 ARG A C 1
ATOM 836 O O . ARG A 1 102 ? 1.495 -9.424 -8.974 1.00 89.44 102 ARG A O 1
ATOM 843 N N . PHE A 1 103 ? 1.814 -11.409 -7.984 1.00 89.19 103 PHE A N 1
ATOM 844 C CA . PHE A 1 103 ? 1.202 -11.047 -6.712 1.00 89.19 103 PHE A CA 1
ATOM 845 C C . PHE A 1 103 ? 2.249 -11.072 -5.606 1.00 89.19 103 PHE A C 1
ATOM 847 O O . PHE A 1 103 ? 2.939 -12.067 -5.408 1.00 89.19 103 PHE A O 1
ATOM 854 N N . VAL A 1 104 ? 2.344 -9.972 -4.869 1.00 91.50 104 VAL A N 1
ATOM 855 C CA . VAL A 1 104 ? 3.140 -9.852 -3.652 1.00 91.50 104 VAL A CA 1
ATOM 856 C C . VAL A 1 104 ? 2.174 -9.667 -2.497 1.00 91.50 104 VAL A C 1
ATOM 858 O O . VAL A 1 104 ? 1.366 -8.740 -2.504 1.00 91.50 104 VAL A O 1
ATOM 861 N N . TYR A 1 105 ? 2.259 -10.540 -1.499 1.00 90.12 105 TYR A N 1
ATOM 862 C CA . TYR A 1 105 ? 1.443 -10.447 -0.298 1.00 90.12 105 TYR A CA 1
ATOM 863 C C . TYR A 1 105 ? 2.293 -10.118 0.914 1.00 90.12 105 TYR A C 1
ATOM 865 O O . TYR A 1 105 ? 3.315 -10.763 1.138 1.00 90.12 105 TYR A O 1
ATOM 873 N N . ILE A 1 106 ? 1.849 -9.154 1.720 1.00 88.06 106 ILE A N 1
ATOM 874 C CA . ILE A 1 106 ? 2.442 -8.901 3.033 1.00 88.06 106 ILE A CA 1
ATOM 875 C C . ILE A 1 106 ? 1.430 -9.151 4.139 1.00 88.06 106 ILE A C 1
ATOM 877 O O . ILE A 1 106 ? 0.312 -8.626 4.145 1.00 88.06 106 ILE A O 1
ATOM 881 N N . TYR A 1 107 ? 1.880 -9.948 5.099 1.00 87.56 107 TYR A N 1
ATOM 882 C CA . TYR A 1 107 ? 1.170 -10.262 6.319 1.00 87.56 107 TYR A CA 1
ATOM 883 C C . TYR A 1 107 ? 1.914 -9.688 7.518 1.00 87.56 107 TYR A C 1
ATOM 885 O O . TYR A 1 107 ? 3.142 -9.630 7.540 1.00 87.56 107 TYR A O 1
ATOM 893 N N . ARG A 1 108 ? 1.150 -9.297 8.532 1.00 87.25 108 ARG A N 1
ATOM 894 C CA . ARG A 1 108 ? 1.652 -8.893 9.840 1.00 87.25 108 ARG A CA 1
ATOM 895 C C . ARG A 1 108 ? 0.744 -9.499 10.903 1.00 87.25 108 ARG A C 1
ATOM 897 O O . ARG A 1 108 ? -0.441 -9.698 10.637 1.00 87.25 108 ARG A O 1
ATOM 904 N N . ASP A 1 109 ? 1.298 -9.782 12.083 1.00 88.44 109 ASP A N 1
ATOM 905 C CA . ASP A 1 109 ? 0.520 -10.285 13.216 1.00 88.44 109 ASP A CA 1
ATOM 906 C C . ASP A 1 109 ? -0.742 -9.417 13.432 1.00 88.44 109 ASP A C 1
ATOM 908 O O . ASP A 1 109 ? -0.660 -8.184 13.428 1.00 88.44 109 ASP A O 1
ATOM 912 N N . PRO A 1 110 ? -1.931 -10.025 13.578 1.00 87.06 110 PRO A N 1
ATOM 913 C CA . PRO A 1 110 ? -3.189 -9.294 13.619 1.00 87.06 110 PRO A CA 1
ATOM 914 C C . PRO A 1 110 ? -3.309 -8.381 14.846 1.00 87.06 110 PRO A C 1
ATOM 916 O O . PRO A 1 110 ? -3.989 -7.358 14.758 1.00 87.06 110 PRO A O 1
ATOM 919 N N . LYS A 1 111 ? -2.631 -8.692 15.959 1.00 87.81 111 LYS A N 1
ATOM 920 C CA . LYS A 1 111 ? -2.599 -7.845 17.165 1.00 87.81 111 LYS A CA 1
ATOM 921 C C . LYS A 1 111 ? -1.83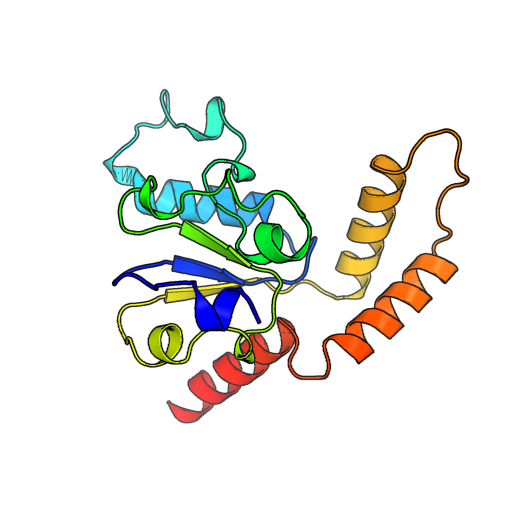0 -6.555 16.886 1.00 87.81 111 LYS A C 1
ATOM 923 O O . LYS A 1 111 ? -2.300 -5.464 17.199 1.00 87.81 111 LYS A O 1
ATOM 928 N N . ASP A 1 112 ? -0.699 -6.669 16.200 1.00 91.62 112 ASP A N 1
ATOM 929 C CA . ASP A 1 112 ? 0.086 -5.520 15.748 1.00 91.62 112 ASP A CA 1
ATOM 930 C C . ASP A 1 112 ? -0.680 -4.654 14.740 1.00 91.62 112 ASP A C 1
ATOM 932 O O . ASP A 1 112 ? -0.650 -3.419 14.792 1.00 91.62 112 ASP A O 1
ATOM 936 N N . VAL A 1 113 ? -1.357 -5.307 13.791 1.00 90.12 113 VAL A N 1
ATOM 937 C CA . VAL A 1 113 ? -2.186 -4.637 12.784 1.00 90.12 113 VAL A CA 1
ATOM 938 C C . VAL A 1 113 ? -3.311 -3.857 13.456 1.00 90.12 113 VAL A C 1
ATOM 940 O O . VAL A 1 113 ? -3.545 -2.704 13.083 1.00 90.12 113 VAL A O 1
ATOM 943 N N . LEU A 1 114 ? -3.974 -4.449 14.453 1.00 89.19 114 LEU A N 1
ATOM 944 C CA . LEU A 1 114 ? -5.011 -3.792 15.243 1.00 89.19 114 LEU A CA 1
ATOM 945 C C . LEU A 1 114 ? -4.481 -2.512 15.892 1.00 89.19 114 LEU A C 1
ATOM 947 O O . LEU A 1 114 ? -5.042 -1.445 15.646 1.00 89.19 114 LEU A O 1
ATOM 951 N N . VAL A 1 115 ? -3.389 -2.595 16.659 1.00 93.19 115 VAL A N 1
ATOM 952 C CA . VAL A 1 115 ? -2.819 -1.427 17.357 1.00 93.19 115 VAL A CA 1
ATOM 953 C C . VAL A 1 115 ? -2.412 -0.345 16.357 1.00 93.19 115 VAL A C 1
ATOM 955 O O . VAL A 1 115 ? -2.748 0.829 16.525 1.00 93.19 115 VAL A O 1
ATOM 958 N N . SER A 1 116 ? -1.748 -0.727 15.261 1.00 91.62 116 SER A N 1
ATOM 959 C CA . SER A 1 116 ? -1.341 0.219 14.216 1.00 91.62 116 SER A CA 1
ATOM 960 C C . SER A 1 116 ? -2.537 0.899 13.542 1.00 91.62 116 SER A C 1
ATOM 962 O O . SER A 1 116 ? -2.487 2.096 13.245 1.00 91.62 116 SER A O 1
ATOM 964 N N . LYS A 1 117 ? -3.620 0.154 13.299 1.00 88.31 117 LYS A N 1
ATOM 965 C CA . LYS A 1 117 ? -4.856 0.676 12.707 1.00 88.31 117 LYS A CA 1
ATOM 966 C C . LYS A 1 117 ? -5.609 1.579 13.667 1.00 88.31 117 LYS A C 1
ATOM 968 O O . LYS A 1 117 ? -6.037 2.644 13.238 1.00 88.31 117 LYS A O 1
ATOM 973 N N . TRP A 1 118 ? -5.722 1.198 14.931 1.00 91.69 118 TRP A N 1
ATOM 974 C CA . TRP A 1 118 ? -6.333 2.011 15.978 1.00 91.69 118 TRP A CA 1
ATOM 975 C C . TRP A 1 118 ? -5.633 3.370 16.111 1.00 91.69 118 TRP A C 1
ATOM 977 O O . TRP A 1 118 ? -6.272 4.410 15.943 1.00 91.69 118 TRP A O 1
ATOM 987 N N . LEU A 1 119 ? -4.304 3.372 16.267 1.00 93.31 119 LEU A N 1
ATOM 988 C CA . LEU A 1 119 ? -3.508 4.604 16.325 1.00 93.31 119 LEU A CA 1
ATOM 989 C C . LEU A 1 119 ? -3.659 5.454 15.056 1.00 93.31 119 LEU A C 1
ATOM 991 O O . LEU A 1 119 ? -3.750 6.677 15.128 1.00 93.31 119 LEU A O 1
ATOM 995 N N . PHE A 1 120 ? -3.675 4.819 13.882 1.00 90.00 120 PHE A N 1
ATOM 996 C CA . PHE A 1 120 ? -3.831 5.519 12.609 1.00 90.00 120 PHE A CA 1
ATOM 997 C C . PHE A 1 120 ? -5.216 6.158 12.455 1.00 90.00 120 PHE A C 1
ATOM 999 O O . PHE A 1 120 ? -5.302 7.318 12.062 1.00 90.00 120 PHE A O 1
ATOM 1006 N N . LEU A 1 121 ? -6.287 5.434 12.787 1.00 87.50 121 LEU A N 1
ATOM 1007 C CA . LEU A 1 121 ? -7.654 5.947 12.698 1.00 87.50 121 LEU A CA 1
ATOM 1008 C C . LEU A 1 121 ? -7.895 7.084 13.689 1.00 87.50 121 LEU A C 1
ATOM 1010 O O . LEU A 1 121 ? -8.481 8.088 13.303 1.00 87.50 121 LEU A O 1
ATOM 1014 N N . ASN A 1 122 ? -7.382 6.982 14.917 1.00 89.69 122 ASN A N 1
ATOM 1015 C CA . ASN A 1 122 ? -7.488 8.066 15.895 1.00 89.69 122 ASN A CA 1
ATOM 1016 C C . ASN A 1 122 ? -6.735 9.332 15.467 1.00 89.69 122 ASN A C 1
ATOM 1018 O O . ASN A 1 122 ? -7.193 10.428 15.760 1.00 89.69 122 ASN A O 1
ATOM 1022 N N . LYS A 1 123 ? -5.628 9.207 14.721 1.00 89.94 123 LYS A N 1
ATOM 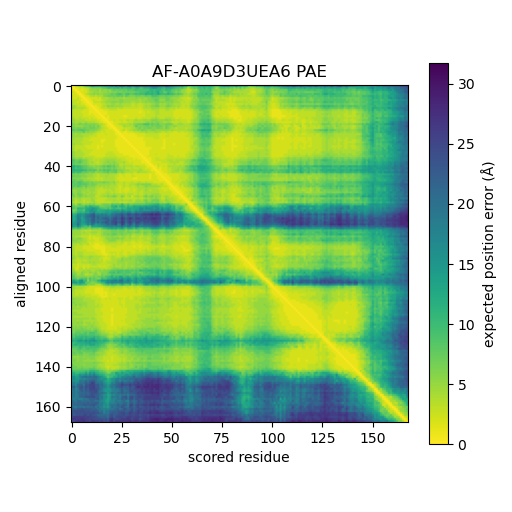1023 C CA . LYS A 1 123 ? -4.933 10.367 14.133 1.00 89.94 123 LYS A CA 1
ATOM 1024 C C . LYS A 1 123 ? -5.701 11.024 12.984 1.00 89.94 123 LYS A C 1
ATOM 1026 O O . LYS A 1 123 ? -5.553 12.222 12.782 1.00 89.94 123 LYS A O 1
ATOM 1031 N N . LEU A 1 124 ? -6.462 10.248 12.209 1.00 86.69 124 LEU A N 1
ATOM 1032 C CA . LEU A 1 124 ? -7.283 10.759 11.103 1.00 86.69 124 LEU A CA 1
ATOM 1033 C C . LEU A 1 124 ? -8.638 11.300 11.561 1.00 86.69 124 LEU A C 1
ATOM 1035 O O . LEU A 1 124 ? -9.303 12.016 10.814 1.00 86.69 124 LEU A O 1
ATOM 1039 N N . ARG A 1 125 ? -9.078 10.914 12.758 1.00 84.56 125 ARG A N 1
ATOM 1040 C CA . ARG A 1 125 ? -10.377 11.293 13.296 1.00 84.56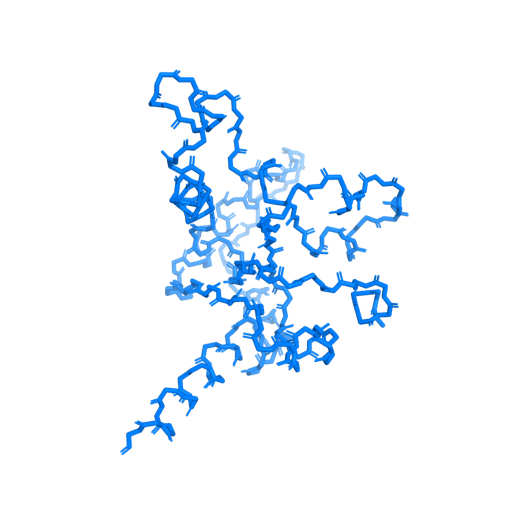 125 ARG A CA 1
ATOM 1041 C C . ARG A 1 125 ? -10.420 12.810 13.552 1.00 84.56 125 ARG A C 1
ATOM 1043 O O . ARG A 1 125 ? -9.451 13.353 14.085 1.00 84.56 125 ARG A O 1
ATOM 1050 N N . PRO A 1 126 ? -11.521 13.498 13.194 1.00 88.62 126 PRO A N 1
ATOM 1051 C CA . PRO A 1 126 ? -11.720 14.898 13.554 1.00 88.62 126 PRO A CA 1
ATOM 1052 C C . PRO A 1 126 ? -11.571 15.112 15.061 1.00 88.62 126 PRO A C 1
ATOM 1054 O O . PRO A 1 126 ? -12.034 14.286 15.846 1.00 88.62 126 PRO A O 1
ATOM 1057 N N . LYS A 1 127 ? -10.957 16.232 15.458 1.00 85.88 127 LYS A N 1
ATOM 1058 C CA . LYS A 1 127 ? -10.685 16.547 16.872 1.00 85.88 127 LYS A CA 1
ATOM 1059 C C . LYS A 1 127 ? -11.953 16.729 17.711 1.00 85.88 127 LYS A C 1
ATOM 1061 O O . LYS A 1 127 ? -11.889 16.585 18.925 1.00 85.88 127 LYS A O 1
ATOM 1066 N N . ASP A 1 128 ? -13.079 17.013 17.063 1.00 89.62 128 ASP A N 1
ATOM 1067 C CA . ASP A 1 128 ? -14.379 17.219 17.708 1.00 89.62 128 ASP A CA 1
ATOM 1068 C C . ASP A 1 128 ? -15.042 15.906 18.149 1.00 89.62 128 ASP A C 1
ATOM 1070 O O . ASP A 1 128 ? -16.006 15.914 18.912 1.00 89.62 128 ASP A O 1
ATOM 1074 N N . LEU A 1 129 ? -14.542 14.763 17.667 1.00 87.94 129 LEU A N 1
ATOM 1075 C CA . LEU A 1 129 ? -15.044 13.449 18.043 1.00 87.94 129 LEU A CA 1
ATOM 1076 C C . LEU A 1 129 ? -14.132 12.808 19.095 1.00 87.94 129 LEU A C 1
ATOM 1078 O O . LEU A 1 129 ? -12.907 12.881 18.971 1.00 87.94 129 LEU A O 1
ATOM 1082 N N . PRO A 1 130 ? -14.699 12.093 20.085 1.00 88.69 130 PRO A N 1
ATOM 1083 C CA . PRO A 1 130 ? -13.893 11.351 21.043 1.00 88.69 130 PRO A CA 1
ATOM 1084 C C . PRO A 1 130 ? -13.060 10.283 20.319 1.00 88.69 130 PRO A C 1
ATOM 1086 O O . PRO A 1 130 ? -13.527 9.728 19.312 1.00 88.69 130 PRO A O 1
ATOM 1089 N N . PRO A 1 131 ? -11.840 9.984 20.802 1.00 89.19 131 PRO A N 1
ATOM 1090 C CA . PRO A 1 131 ? -11.029 8.916 20.240 1.00 89.19 131 PRO A CA 1
ATOM 1091 C C . PRO A 1 131 ? -11.759 7.578 20.377 1.00 89.19 131 PRO A C 1
ATOM 1093 O O . PRO A 1 131 ? -12.462 7.333 21.354 1.00 89.19 131 PRO A O 1
ATOM 1096 N N . ILE A 1 132 ? -11.567 6.706 19.393 1.00 89.50 132 ILE A N 1
ATOM 1097 C CA . ILE A 1 132 ? -12.068 5.332 19.432 1.00 89.50 132 ILE A CA 1
ATOM 1098 C C . ILE A 1 132 ? -11.300 4.604 20.537 1.00 89.50 132 ILE A C 1
ATOM 1100 O O . ILE A 1 132 ? -10.062 4.670 20.564 1.00 89.50 132 ILE A O 1
ATOM 1104 N N . SER A 1 133 ? -12.006 3.922 21.440 1.00 93.19 133 SER A N 1
ATOM 1105 C CA . SER A 1 133 ? -11.363 3.110 22.478 1.00 93.19 133 SER A CA 1
ATOM 1106 C C . SER A 1 133 ? -10.697 1.875 21.868 1.00 93.19 133 SER A C 1
ATOM 1108 O O . SER A 1 133 ? -11.000 1.468 20.742 1.00 93.19 133 SER A O 1
ATOM 1110 N N . I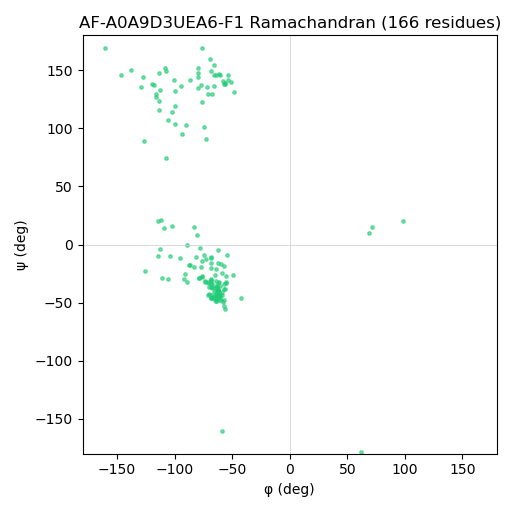LE A 1 134 ? -9.744 1.275 22.580 1.00 91.69 134 ILE A N 1
ATOM 1111 C CA . ILE A 1 134 ? -9.072 0.079 22.062 1.00 91.69 134 ILE A CA 1
ATOM 1112 C C . ILE A 1 134 ? -10.032 -1.119 22.016 1.00 91.69 134 ILE A C 1
ATOM 1114 O O . ILE A 1 134 ? -9.945 -1.928 21.095 1.00 91.69 134 ILE A O 1
ATOM 1118 N N . GLU A 1 135 ? -10.989 -1.187 22.941 1.00 92.69 135 GLU A N 1
ATOM 1119 C CA . GLU A 1 135 ? -12.033 -2.211 23.005 1.00 92.69 135 GLU A CA 1
ATOM 1120 C C . GLU A 1 135 ? -12.979 -2.106 21.804 1.00 92.69 135 GLU A C 1
ATOM 1122 O O . GLU A 1 135 ? -13.230 -3.097 21.120 1.00 92.69 135 GLU A O 1
ATOM 1127 N N . GLU A 1 136 ? -13.442 -0.894 21.480 1.00 89.69 136 GLU A N 1
ATOM 1128 C CA . GLU A 1 136 ? -14.284 -0.657 20.303 1.00 89.69 136 GLU A CA 1
ATOM 1129 C C . GLU A 1 136 ? -13.520 -0.987 19.013 1.00 89.69 136 GLU A C 1
ATOM 1131 O O . GLU A 1 136 ? -14.038 -1.656 18.115 1.00 89.69 136 GLU A O 1
ATOM 1136 N N . ALA A 1 137 ? -12.251 -0.575 18.928 1.00 87.62 137 ALA A N 1
ATOM 1137 C CA . ALA A 1 137 ? -11.402 -0.905 17.790 1.00 87.62 137 ALA A CA 1
ATOM 1138 C C . ALA A 1 137 ? -11.186 -2.419 17.643 1.00 87.62 137 ALA A C 1
ATOM 1140 O O . ALA A 1 137 ? -11.176 -2.915 16.513 1.00 87.62 137 ALA A O 1
ATOM 1141 N N . PHE A 1 138 ? -11.027 -3.144 18.754 1.00 89.12 138 PHE A N 1
ATOM 1142 C CA . PHE A 1 138 ? -10.896 -4.600 18.778 1.00 89.12 138 PHE A CA 1
ATOM 1143 C C . PHE A 1 138 ? -12.168 -5.280 18.264 1.00 89.12 138 PHE A C 1
ATOM 1145 O O . PHE A 1 138 ? -12.086 -6.101 17.350 1.00 89.12 138 PHE A O 1
ATOM 1152 N N . GLU A 1 139 ? -13.343 -4.880 18.752 1.00 88.25 139 GLU A N 1
ATOM 1153 C CA . GLU A 1 139 ? -14.620 -5.442 18.300 1.00 88.25 139 GLU A CA 1
ATOM 1154 C C . GLU A 1 139 ? -14.860 -5.197 16.807 1.00 88.25 139 GLU A C 1
ATOM 1156 O O . GLU A 1 139 ? -15.135 -6.131 16.047 1.00 88.25 139 GLU A O 1
ATOM 1161 N N . LEU A 1 140 ? -14.655 -3.962 16.337 1.00 82.44 140 LEU A N 1
ATOM 1162 C CA . LEU A 1 140 ? -14.758 -3.625 14.913 1.00 82.44 140 LEU A CA 1
ATOM 1163 C C . LEU A 1 140 ? -13.748 -4.404 14.061 1.00 82.44 140 LEU A C 1
ATOM 1165 O O . LEU A 1 140 ? -14.034 -4.778 12.918 1.00 82.44 140 LEU A O 1
ATOM 1169 N N . PHE A 1 141 ? -12.550 -4.653 14.589 1.00 83.12 141 PHE A N 1
ATOM 1170 C CA . PHE A 1 141 ? -11.529 -5.444 13.914 1.00 83.12 141 PHE A CA 1
ATOM 1171 C C . PHE A 1 141 ? -11.939 -6.915 13.806 1.00 83.12 141 PHE A C 1
ATOM 1173 O O . PHE A 1 141 ? -11.889 -7.472 12.707 1.00 83.12 141 PHE A O 1
ATOM 1180 N N . CYS A 1 142 ? -12.432 -7.517 14.888 1.00 81.19 142 CYS A N 1
ATOM 1181 C CA . CYS A 1 142 ? -12.963 -8.877 14.896 1.00 81.19 142 CYS A CA 1
ATOM 1182 C C . CYS A 1 142 ? -14.170 -9.029 13.959 1.00 81.19 142 CYS A C 1
ATOM 1184 O O . CYS A 1 142 ? -14.219 -9.977 13.174 1.00 81.19 142 CYS A O 1
ATOM 1186 N N . GLN A 1 143 ? -15.106 -8.075 13.958 1.00 74.12 143 GLN A N 1
ATOM 1187 C CA . GLN A 1 143 ? -16.241 -8.058 13.027 1.00 74.12 143 GLN A CA 1
ATOM 1188 C C . GLN A 1 143 ? -15.786 -7.939 11.570 1.00 74.12 143 GLN A C 1
ATOM 1190 O O . GLN A 1 143 ? -16.310 -8.624 10.693 1.00 74.12 143 GLN A O 1
ATOM 1195 N N . ARG A 1 144 ? -14.772 -7.115 11.288 1.00 64.38 144 ARG A N 1
ATOM 1196 C CA . ARG A 1 144 ? -14.245 -6.960 9.927 1.00 64.38 144 ARG A CA 1
ATOM 1197 C C . ARG A 1 144 ? -13.474 -8.186 9.447 1.00 64.38 144 ARG A C 1
ATOM 1199 O O . ARG A 1 144 ? -13.552 -8.504 8.264 1.00 64.38 144 ARG A O 1
ATOM 1206 N N . ILE A 1 145 ? -12.778 -8.893 10.337 1.00 59.34 145 ILE A N 1
ATOM 1207 C CA . ILE A 1 145 ? -12.199 -10.209 10.029 1.00 59.34 145 ILE A CA 1
ATOM 1208 C C . ILE A 1 145 ? -13.313 -11.199 9.672 1.00 59.34 145 ILE A C 1
ATOM 1210 O O . ILE A 1 145 ? -13.182 -11.926 8.690 1.00 59.34 145 ILE A O 1
ATOM 1214 N N . ARG A 1 146 ? -14.440 -11.176 10.396 1.00 47.91 146 ARG A N 1
ATOM 1215 C CA . ARG A 1 146 ? -15.615 -12.005 10.074 1.00 47.91 146 ARG A CA 1
ATOM 1216 C C . ARG A 1 146 ? -16.233 -11.634 8.716 1.00 47.91 146 ARG A C 1
ATOM 1218 O O . ARG A 1 146 ? -16.540 -12.534 7.944 1.00 47.91 146 ARG A O 1
ATOM 1225 N N . LEU A 1 147 ? -16.343 -10.341 8.388 1.00 43.03 147 LEU A N 1
ATOM 1226 C CA . LEU A 1 147 ? -16.883 -9.832 7.110 1.00 43.03 147 LEU A CA 1
ATOM 1227 C C . LEU A 1 147 ? -15.975 -10.103 5.901 1.00 43.03 147 LEU A C 1
ATOM 1229 O O . LEU A 1 147 ? -16.468 -10.377 4.813 1.00 43.03 147 LEU A O 1
ATOM 1233 N N . CYS A 1 148 ? -14.653 -10.036 6.071 1.00 45.59 148 CYS A N 1
ATOM 1234 C CA . CYS A 1 148 ? -13.703 -10.480 5.044 1.00 45.59 148 CYS A CA 1
ATOM 1235 C C . CYS A 1 148 ? -13.659 -12.014 4.911 1.00 45.59 148 CYS A C 1
ATOM 1237 O O . CYS A 1 148 ? -13.097 -12.516 3.940 1.00 45.59 148 CYS A O 1
ATOM 1239 N N . GLY A 1 149 ? -14.254 -12.751 5.855 1.00 41.16 149 GLY A N 1
ATOM 1240 C CA . GLY A 1 149 ? -14.272 -14.208 5.896 1.00 41.16 149 GLY A CA 1
ATOM 1241 C C . GLY A 1 149 ? -12.876 -14.842 6.026 1.00 41.16 149 GLY A C 1
ATOM 1242 O O . GLY A 1 149 ? -11.853 -14.151 6.037 1.00 41.16 149 GLY A O 1
ATOM 1243 N N . PRO A 1 150 ? -12.795 -16.186 6.039 1.00 40.69 150 PRO A N 1
ATOM 1244 C CA . PRO A 1 150 ? -11.526 -16.918 5.919 1.00 40.69 150 PRO A CA 1
ATOM 1245 C C . PRO A 1 150 ? -10.807 -16.675 4.574 1.00 40.69 150 PRO A C 1
ATOM 1247 O O . PRO A 1 150 ? -9.687 -17.145 4.379 1.00 40.69 150 PRO A O 1
ATOM 1250 N N . HIS A 1 151 ? -11.438 -15.928 3.660 1.00 40.16 151 HIS A N 1
ATOM 1251 C CA . HIS A 1 151 ? -10.990 -15.638 2.301 1.00 40.16 151 HIS A CA 1
ATOM 1252 C C . HIS A 1 151 ? -10.673 -14.157 2.057 1.00 40.16 151 HIS A C 1
ATOM 1254 O O . HIS A 1 151 ? -10.650 -13.743 0.904 1.00 40.16 151 HIS A O 1
ATOM 1260 N N . GLY A 1 152 ? -10.416 -13.361 3.105 1.00 44.78 152 GLY A N 1
ATOM 1261 C CA . GLY A 1 152 ? -9.986 -11.959 2.983 1.00 44.78 152 GLY A CA 1
ATOM 1262 C C . GLY A 1 152 ? -8.678 -11.786 2.184 1.00 44.78 152 GLY A C 1
ATOM 1263 O O . GLY A 1 152 ? -8.221 -12.717 1.527 1.00 44.78 152 GLY A O 1
ATOM 1264 N N . PRO A 1 153 ? -7.941 -10.669 2.301 1.00 46.19 153 PRO A N 1
ATOM 1265 C CA . PRO A 1 153 ? -6.520 -10.668 1.914 1.00 46.19 153 PRO A CA 1
ATOM 1266 C C . PRO A 1 153 ? -5.740 -11.856 2.540 1.00 46.19 153 PRO A C 1
ATOM 1268 O O . PRO A 1 153 ? -4.831 -12.397 1.924 1.00 46.19 153 PRO A O 1
ATOM 1271 N N . ILE A 1 154 ? -6.193 -12.372 3.692 1.00 44.44 154 ILE A N 1
ATOM 1272 C CA . ILE A 1 154 ? -5.736 -13.623 4.333 1.00 44.44 154 ILE A CA 1
ATOM 1273 C C . ILE A 1 154 ? -5.980 -14.877 3.462 1.00 44.44 154 ILE A C 1
ATOM 1275 O O . ILE A 1 154 ? -5.179 -15.809 3.480 1.00 44.44 154 ILE A O 1
ATOM 1279 N N . GLY A 1 155 ? -7.041 -14.907 2.655 1.00 40.75 155 GLY A N 1
ATOM 1280 C CA . GLY A 1 155 ? -7.326 -15.985 1.707 1.00 40.75 155 GLY A CA 1
ATOM 1281 C C . GLY A 1 155 ? -6.248 -16.142 0.641 1.00 40.75 155 GLY A C 1
ATOM 1282 O O . GLY A 1 155 ? -5.936 -17.266 0.266 1.00 40.75 155 GLY A O 1
ATOM 1283 N N . LEU A 1 156 ? -5.613 -15.043 0.218 1.00 43.19 156 LEU A N 1
ATOM 1284 C CA . LEU A 1 156 ? -4.472 -15.095 -0.694 1.00 43.19 156 LEU A CA 1
ATOM 1285 C C . LEU A 1 156 ? -3.266 -15.778 -0.029 1.00 43.19 156 LEU A C 1
ATOM 1287 O O . LEU A 1 156 ? -2.594 -16.570 -0.675 1.00 43.19 156 LEU A O 1
ATOM 1291 N N . ALA A 1 157 ? -3.038 -15.562 1.272 1.00 43.56 157 ALA A N 1
ATOM 1292 C CA . ALA A 1 157 ? -2.013 -16.302 2.012 1.00 43.56 157 ALA A CA 1
ATOM 1293 C C . ALA A 1 157 ? -2.312 -17.806 2.038 1.00 43.56 157 ALA A C 1
ATOM 1295 O O . ALA A 1 157 ? -1.402 -18.607 1.866 1.00 43.56 157 ALA A O 1
ATOM 1296 N N . ARG A 1 158 ? -3.584 -18.199 2.193 1.00 37.25 158 ARG A N 1
ATOM 1297 C CA . ARG A 1 158 ? -3.987 -19.611 2.174 1.00 37.25 158 ARG A CA 1
ATOM 1298 C C . ARG A 1 158 ? -3.871 -20.226 0.777 1.00 37.25 158 ARG A C 1
ATOM 1300 O O . ARG A 1 158 ? -3.348 -21.325 0.684 1.00 37.25 158 ARG A O 1
ATOM 1307 N N . VAL A 1 159 ? -4.281 -19.512 -0.278 1.00 43.31 159 VAL A N 1
ATOM 1308 C CA . VAL A 1 159 ? -4.169 -19.943 -1.687 1.00 43.31 159 VAL A CA 1
ATOM 1309 C C . VAL A 1 159 ? -2.706 -20.066 -2.116 1.00 43.31 159 VAL A C 1
ATOM 1311 O O . VAL A 1 159 ? -2.332 -21.087 -2.687 1.00 43.31 159 VAL A O 1
ATOM 1314 N N . LEU A 1 160 ? -1.861 -19.083 -1.787 1.00 42.47 160 LEU A N 1
ATOM 1315 C CA . LEU A 1 160 ? -0.422 -19.123 -2.066 1.00 42.47 160 LEU A CA 1
ATOM 1316 C C . LEU A 1 160 ? 0.293 -20.196 -1.238 1.00 42.47 160 LEU A C 1
ATOM 1318 O O . LEU A 1 160 ? 1.171 -20.875 -1.760 1.00 42.47 160 LEU A O 1
ATOM 1322 N N . HIS A 1 161 ? -0.111 -20.406 0.019 1.00 34.94 161 HIS A N 1
ATOM 1323 C CA . HIS A 1 161 ? 0.411 -21.503 0.830 1.00 34.94 161 HIS A CA 1
ATOM 1324 C C . HIS A 1 161 ? 0.033 -22.860 0.224 1.00 34.94 161 HIS A C 1
ATOM 1326 O O . HIS A 1 161 ? 0.917 -23.682 0.024 1.00 34.94 161 HIS A O 1
ATOM 1332 N N . THR A 1 162 ? -1.233 -23.092 -0.150 1.00 36.47 162 THR A N 1
ATOM 1333 C CA . THR A 1 162 ? -1.643 -24.342 -0.823 1.00 36.47 162 THR A CA 1
ATOM 1334 C C . THR A 1 162 ? -0.983 -24.530 -2.188 1.00 36.47 162 THR A C 1
ATOM 1336 O O . THR A 1 162 ? -0.609 -25.650 -2.516 1.00 36.47 162 THR A O 1
ATOM 1339 N N . ALA A 1 163 ? -0.780 -23.458 -2.961 1.00 34.97 163 ALA A N 1
ATOM 1340 C CA . ALA A 1 163 ? -0.069 -23.519 -4.238 1.00 34.97 163 ALA A CA 1
ATOM 1341 C C . ALA A 1 163 ? 1.421 -23.853 -4.051 1.00 34.97 163 ALA A C 1
ATOM 1343 O O . ALA A 1 163 ? 1.982 -24.581 -4.859 1.00 34.97 163 ALA A O 1
ATOM 1344 N N . SER A 1 164 ? 2.048 -23.388 -2.965 1.00 34.09 164 SER A N 1
ATOM 1345 C CA . SER A 1 164 ? 3.426 -23.756 -2.626 1.00 34.09 164 SER A CA 1
ATOM 1346 C C . SER A 1 164 ? 3.543 -25.185 -2.090 1.00 34.09 164 SER A C 1
ATOM 1348 O O . SER A 1 164 ? 4.567 -25.814 -2.320 1.00 34.09 164 SER A O 1
ATOM 1350 N N . THR A 1 165 ? 2.530 -25.705 -1.385 1.00 33.97 165 THR A N 1
ATOM 1351 C CA . THR A 1 165 ? 2.539 -27.094 -0.884 1.00 33.97 165 THR A CA 1
ATOM 1352 C C . THR A 1 165 ? 2.245 -28.112 -1.992 1.00 33.97 165 THR A C 1
ATOM 1354 O O . THR A 1 165 ? 2.717 -29.235 -1.911 1.00 33.97 165 THR A O 1
ATOM 1357 N N . ALA A 1 166 ? 1.517 -27.727 -3.047 1.00 32.25 166 ALA A N 1
ATOM 1358 C CA . ALA A 1 166 ? 1.206 -28.587 -4.195 1.00 32.25 166 ALA A CA 1
ATOM 1359 C C . ALA A 1 166 ? 2.365 -28.758 -5.207 1.00 32.25 166 ALA A C 1
ATOM 1361 O O . ALA A 1 166 ? 2.210 -29.487 -6.183 1.00 32.25 166 ALA A O 1
ATOM 1362 N N . ILE A 1 167 ? 3.502 -28.079 -5.000 1.00 34.12 167 ILE A N 1
ATOM 1363 C CA . ILE A 1 167 ? 4.716 -28.155 -5.844 1.00 34.12 167 ILE A CA 1
ATOM 1364 C C . ILE A 1 167 ? 5.858 -28.896 -5.100 1.00 34.12 167 ILE A C 1
ATOM 1366 O O . ILE A 1 167 ? 7.012 -28.877 -5.520 1.00 34.12 167 ILE A O 1
ATOM 1370 N N . THR A 1 168 ? 5.532 -29.592 -4.008 1.00 32.44 168 THR A N 1
ATOM 1371 C CA . THR A 1 168 ? 6.417 -30.533 -3.292 1.00 32.44 168 THR A CA 1
ATOM 1372 C C . THR A 1 168 ? 5.779 -31.905 -3.274 1.00 32.44 168 THR A C 1
ATOM 1374 O O . THR A 1 168 ? 6.524 -32.887 -3.472 1.00 32.44 168 THR A O 1
#

Nearest PDB structures (foldseek):
  8k9y-assembly2_B  TM=8.557E-01  e=3.931E-11  Arabidopsis thaliana
  5mex-assembly1_A  TM=8.409E-01  e=2.044E-10  Arabidopsis thaliana
  2q3m-assembly1_A  TM=8.191E-01  e=2.505E-09  Arabidopsis thaliana
  2ofx-assembly1_B  TM=3.187E-01  e=1.773E+00  Homo sapiens

Radius of gyration: 17.34 Å; Cα contacts (8 Å, |Δi|>4): 174; chains: 1; bounding box: 39×48×42 Å

Organism: NCBI:txid47602

Foldseek 3Di:
DCQQPPPDADFQAEEEEEAPQLCCQVVLVVVQCVVCVVVDDPVGDVVVPDGSPVLEAEPCVCVVDPDPDPDPQVPHDPPRHYYYQFFPVPHHVNLVPRPRYHYDYGDDDLVSSLVSVLVVVQVVDPPVDDRQDSVNSVVVSVVVCVVCPCRTSVVVVVVVVVVVVVVD

pLDDT: mean 77.05, std 18.37, range [32.25, 94.0]

InterPro domains:
  IPR000863 Sulfotransferase domain [PF00685] (11-150)
  IPR027417 P-loop containing nucleoside triphosphate hydrolase [G3DSA:3.40.50.300] (1-153)
  IPR027417 P-loop containing nucleoside triphosphate hydrolase [SSF52540] (2-150)

Secondary structure (DSSP, 8-state):
-HHHHH----TT-EEEEE-TTSSHHHHHHHHHHHHTTTT--STT-GGGTS-TTTSS-BTTHHHH-S-T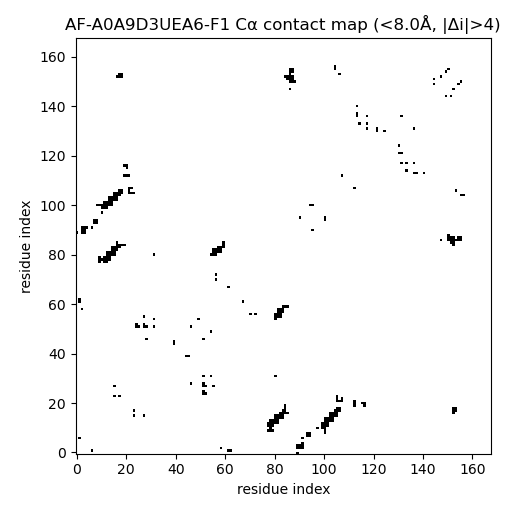TS--GGGSPSSPEEEE-S-GGGS-HHHHH-TT-EEEEE---HHHHHHHHHHHHHHHS-TTSPPPPHHHHHHHHHHHHHHH-TTSHHHHHHHHHHHHHTT-

Solvent-accessible surface area (backbone atoms only — not comparable to full-atom values): 9890 Å² total; per-residue (Å²): 105,70,53,47,77,67,57,77,78,53,79,47,25,35,36,41,38,23,53,80,64,37,52,58,65,62,53,41,40,51,52,52,49,64,77,38,54,88,80,41,55,86,91,72,32,64,73,80,82,40,61,43,64,78,73,30,54,54,65,54,52,72,78,73,46,93,71,87,82,77,81,67,73,78,78,55,63,82,60,37,48,37,30,36,54,64,30,60,86,59,51,32,65,68,54,72,70,40,86,51,44,42,80,46,76,45,80,56,62,66,70,59,24,48,53,49,41,47,57,49,50,49,70,69,45,60,86,90,52,80,74,77,50,71,67,58,46,47,52,56,47,54,51,47,50,58,73,42,41,88,50,16,37,63,23,46,56,53,52,54,48,51,58,59,58,73,77,111